Protein AF-X1UYR9-F1 (afdb_monomer_lite)

Foldseek 3Di:
DDDPPQLFAPLNVLCVVVVHDLCRLCVQLVHDSVVSVCLRVLVDDDDPVSLVSSCVVSVHDSVVNVVSSVVNNVVVVVD

InterPro domains:
  IPR001387 Cro/C1-type, helix-turn-helix domain [PF01381] (11-63)
  IPR001387 Cro/C1-type, helix-turn-helix domain [PS50943] (11-65)
  IPR001387 Cro/C1-type, 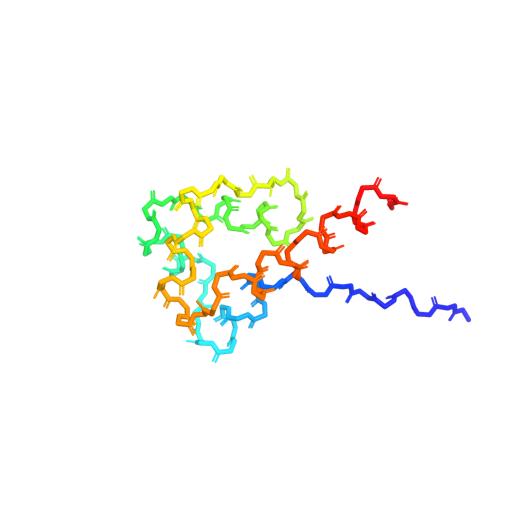helix-turn-helix domain [SM00530] (10-65)
  IPR001387 Cro/C1-type, helix-turn-helix domain [cd00093] (11-65)
  IPR010982 Lambda repressor-like, DNA-binding domain superfamily [G3DSA:1.10.260.40] (4-73)
  IPR010982 Lambda repressor-like, DNA-binding domain superfamily [SSF47413] (9-66)

Sequence (79 aa):
GQEEKMIINPIKKRREENGLTQANLALLLDITQIYISQFETGGLVPSKKQIKKITEILDLDEETFNKELSQFYQANIFV

Secondary structure (DSSP, 8-state):
---------HHHHHHHHTT--HHHHHHHHTS-HHHHHHHHTTSSPPPHHHHHHHHHHTT--HHHHHHHHHHHHHHHH--

Radius of gyration: 12.41 Å; chains: 1; bounding box: 31×27×29 Å

Structure (mmCIF, N/CA/C/O backbone):
data_AF-X1UYR9-F1
#
_entry.id   AF-X1UYR9-F1
#
loop_
_atom_site.group_PDB
_atom_site.id
_atom_site.type_symbol
_atom_site.label_atom_id
_atom_site.label_alt_id
_atom_site.label_comp_id
_atom_site.label_asym_id
_atom_site.label_entity_id
_atom_site.label_seq_id
_atom_site.pdbx_PDB_ins_code
_atom_site.Cartn_x
_atom_site.Cartn_y
_atom_site.Cartn_z
_atom_site.occupancy
_atom_site.B_iso_or_equiv
_atom_site.auth_seq_id
_atom_site.auth_comp_id
_atom_site.auth_asym_id
_atom_site.auth_atom_id
_atom_site.pdbx_PDB_model_num
ATOM 1 N N . GLY A 1 1 ? 22.172 -17.135 17.220 1.00 38.06 1 GLY A N 1
ATOM 2 C CA . GLY A 1 1 ? 22.225 -16.465 15.910 1.00 38.06 1 GLY A CA 1
ATOM 3 C C . GLY A 1 1 ? 21.121 -15.451 15.918 1.00 38.06 1 GLY A C 1
ATOM 4 O O . GLY A 1 1 ? 20.031 -15.814 16.334 1.00 38.06 1 GLY A O 1
ATOM 5 N N . GLN A 1 2 ? 21.422 -14.187 15.643 1.00 36.00 2 GLN A N 1
ATOM 6 C CA . GLN A 1 2 ? 20.408 -13.146 15.755 1.00 36.00 2 GLN A CA 1
ATOM 7 C C . GLN A 1 2 ? 19.376 -13.356 14.648 1.00 36.00 2 GLN A C 1
ATOM 9 O O . GLN A 1 2 ? 19.732 -13.375 13.475 1.00 36.00 2 GLN A O 1
ATOM 14 N N . GLU A 1 3 ? 18.130 -13.608 15.045 1.00 42.34 3 GLU A N 1
ATOM 15 C CA . GLU A 1 3 ? 16.982 -13.573 14.148 1.00 42.34 3 GLU A CA 1
ATOM 16 C C . GLU A 1 3 ? 16.900 -12.155 13.594 1.00 42.34 3 GLU A C 1
ATOM 18 O O . GLU A 1 3 ? 16.586 -11.201 14.308 1.00 42.34 3 GLU A O 1
ATOM 23 N N . GLU A 1 4 ? 17.264 -12.010 12.328 1.00 51.31 4 GLU A N 1
ATOM 24 C CA . GLU A 1 4 ? 17.078 -10.784 11.579 1.00 51.31 4 GLU A CA 1
ATOM 25 C C . GLU A 1 4 ? 15.572 -10.515 11.556 1.00 51.31 4 GLU A C 1
ATOM 27 O O . GLU A 1 4 ? 14.789 -11.241 10.939 1.00 51.31 4 GLU A O 1
ATOM 32 N N . LYS A 1 5 ? 15.135 -9.544 12.360 1.00 50.34 5 LYS A N 1
ATOM 33 C CA . LYS A 1 5 ? 13.726 -9.204 12.531 1.00 50.34 5 LYS A CA 1
ATOM 34 C C . LYS A 1 5 ? 13.231 -8.635 11.206 1.00 50.34 5 LYS A C 1
ATOM 36 O O . LYS A 1 5 ? 13.345 -7.438 10.971 1.00 50.34 5 LYS A O 1
ATOM 41 N N . MET A 1 6 ? 12.737 -9.509 10.331 1.00 62.09 6 MET A N 1
ATOM 42 C CA . MET A 1 6 ? 12.264 -9.163 8.996 1.00 62.09 6 MET A CA 1
ATOM 43 C C . MET A 1 6 ? 11.218 -8.053 9.125 1.00 62.09 6 MET A C 1
ATOM 45 O O . MET A 1 6 ? 10.128 -8.268 9.661 1.00 62.09 6 MET A O 1
ATOM 49 N N . ILE A 1 7 ? 11.571 -6.839 8.699 1.00 80.75 7 ILE A N 1
ATOM 50 C CA . ILE A 1 7 ? 10.644 -5.711 8.721 1.00 80.75 7 ILE A CA 1
ATOM 51 C C . ILE A 1 7 ? 9.593 -6.010 7.660 1.00 80.75 7 ILE A C 1
ATOM 53 O O . ILE A 1 7 ? 9.862 -5.985 6.461 1.00 80.75 7 ILE A O 1
ATOM 57 N N . ILE A 1 8 ? 8.390 -6.355 8.109 1.00 89.31 8 ILE A N 1
ATOM 58 C CA . ILE A 1 8 ? 7.272 -6.630 7.214 1.00 89.31 8 ILE A CA 1
ATOM 59 C C . ILE A 1 8 ? 6.910 -5.325 6.505 1.00 89.31 8 ILE A C 1
ATOM 61 O O . ILE A 1 8 ? 6.649 -4.312 7.155 1.00 89.31 8 ILE A O 1
ATOM 65 N N . ASN A 1 9 ? 6.870 -5.356 5.173 1.00 95.25 9 ASN A N 1
ATOM 66 C CA . ASN A 1 9 ? 6.445 -4.214 4.376 1.00 95.25 9 ASN A CA 1
ATOM 67 C C . ASN A 1 9 ? 5.018 -3.775 4.771 1.00 95.25 9 ASN A C 1
ATOM 69 O O . ASN A 1 9 ? 4.111 -4.616 4.796 1.00 95.25 9 ASN A O 1
ATOM 73 N N . PRO A 1 10 ? 4.773 -2.481 5.040 1.00 96.56 10 PRO A N 1
ATOM 74 C CA . PRO A 1 10 ? 3.457 -2.021 5.473 1.00 96.56 10 PRO A CA 1
ATOM 75 C C . PRO A 1 10 ? 2.375 -2.171 4.389 1.00 96.56 10 PRO A C 1
ATOM 77 O O . PRO A 1 10 ? 1.221 -2.387 4.730 1.00 96.56 10 PRO A O 1
ATOM 80 N N . ILE A 1 11 ? 2.702 -2.159 3.092 1.00 97.69 11 ILE A N 1
ATOM 81 C CA . ILE A 1 11 ? 1.735 -2.496 2.027 1.00 97.69 11 ILE A CA 1
ATOM 82 C C . ILE A 1 11 ? 1.287 -3.947 2.186 1.00 97.69 11 ILE A C 1
ATOM 84 O O . ILE A 1 11 ? 0.089 -4.212 2.263 1.00 97.69 11 ILE A O 1
ATOM 88 N N . LYS A 1 12 ? 2.246 -4.876 2.304 1.00 97.56 12 LYS A N 1
ATOM 89 C CA . LYS A 1 12 ? 1.966 -6.308 2.473 1.00 97.56 12 LYS A CA 1
ATOM 90 C C . LYS A 1 12 ? 1.085 -6.556 3.690 1.00 97.56 12 LYS A C 1
ATOM 92 O O . LYS A 1 12 ? 0.052 -7.210 3.578 1.00 97.56 12 LYS A O 1
ATOM 97 N N . LYS A 1 13 ? 1.481 -5.989 4.832 1.00 96.88 13 LYS A N 1
ATOM 98 C CA . LYS A 1 13 ? 0.770 -6.143 6.102 1.00 96.88 13 LYS A CA 1
ATOM 99 C C . LYS A 1 13 ? -0.699 -5.734 5.974 1.00 96.88 13 LYS A C 1
ATOM 101 O O . LYS A 1 13 ? -1.580 -6.532 6.268 1.00 96.88 13 LYS A O 1
ATOM 106 N N . ARG A 1 14 ? -0.963 -4.517 5.490 1.00 97.62 14 ARG A N 1
ATOM 107 C CA . ARG A 1 14 ? -2.325 -3.956 5.436 1.00 97.62 14 ARG A CA 1
ATOM 108 C C . ARG A 1 14 ? -3.161 -4.629 4.352 1.00 97.62 14 ARG A C 1
ATOM 110 O O . ARG A 1 14 ? -4.349 -4.859 4.549 1.00 97.62 14 ARG A O 1
ATOM 117 N N . ARG A 1 15 ? -2.544 -5.012 3.230 1.00 97.69 15 ARG A N 1
ATOM 118 C CA . ARG A 1 15 ? -3.184 -5.818 2.183 1.00 97.69 15 ARG A CA 1
ATOM 119 C C . ARG A 1 15 ? -3.696 -7.151 2.743 1.00 97.69 15 ARG A C 1
ATOM 121 O O . ARG A 1 15 ? -4.834 -7.525 2.473 1.00 97.69 15 ARG A O 1
ATOM 128 N N . GLU A 1 16 ? -2.868 -7.856 3.511 1.00 97.69 16 GLU A N 1
ATOM 129 C CA . GLU A 1 16 ? -3.219 -9.149 4.112 1.00 97.69 16 GLU A CA 1
ATOM 130 C C . GLU A 1 16 ? -4.258 -9.003 5.231 1.00 97.69 16 GLU A C 1
ATOM 132 O O . GLU A 1 16 ? -5.194 -9.797 5.278 1.00 97.69 16 GLU A O 1
ATOM 137 N N . GLU A 1 17 ? -4.170 -7.951 6.054 1.00 96.88 17 GLU A N 1
ATOM 138 C CA . GLU A 1 17 ? -5.198 -7.587 7.050 1.00 96.88 17 GLU A CA 1
ATOM 139 C C . GLU A 1 17 ? -6.578 -7.351 6.399 1.00 96.88 17 GLU A C 1
ATOM 141 O O . GLU A 1 17 ? -7.604 -7.672 6.994 1.00 96.88 17 GLU A O 1
ATOM 146 N N . ASN A 1 18 ? -6.604 -6.865 5.153 1.00 96.38 18 ASN A N 1
ATOM 147 C CA . ASN A 1 18 ? -7.817 -6.662 4.352 1.00 96.38 18 ASN A CA 1
ATOM 148 C C . ASN A 1 18 ? -8.215 -7.884 3.494 1.00 96.38 18 ASN A C 1
ATOM 150 O O . ASN A 1 18 ? -9.136 -7.796 2.683 1.00 96.38 18 ASN A O 1
ATOM 154 N N . GLY A 1 19 ? -7.522 -9.023 3.615 1.00 97.62 19 GLY A N 1
ATOM 155 C CA . GLY A 1 19 ? -7.822 -10.234 2.839 1.00 97.62 19 GLY A CA 1
ATOM 156 C C . GLY A 1 19 ? -7.572 -10.108 1.329 1.00 97.62 19 GLY A C 1
ATOM 157 O O . GLY A 1 19 ? -8.082 -10.910 0.547 1.00 97.62 19 GLY A O 1
ATOM 158 N N . LEU A 1 20 ? -6.794 -9.114 0.896 1.00 98.19 20 LEU A N 1
ATOM 159 C CA . LEU A 1 20 ? -6.512 -8.871 -0.516 1.00 98.19 20 LEU A CA 1
ATOM 160 C C . LEU A 1 20 ? -5.298 -9.686 -0.976 1.00 98.19 20 LEU A C 1
ATOM 162 O O . LEU A 1 20 ? -4.262 -9.736 -0.314 1.00 98.19 20 LEU A O 1
ATOM 166 N N . THR A 1 21 ? -5.367 -10.270 -2.170 1.00 98.56 21 THR A N 1
ATOM 167 C CA . THR A 1 21 ? -4.165 -10.774 -2.855 1.00 98.56 21 THR A CA 1
ATOM 168 C C . THR A 1 21 ? -3.395 -9.619 -3.502 1.00 98.56 21 THR A C 1
ATOM 170 O O . THR A 1 21 ? -3.946 -8.537 -3.726 1.00 98.56 21 THR A O 1
ATOM 173 N N . GLN A 1 22 ? -2.126 -9.836 -3.866 1.00 98.62 22 GLN A N 1
ATOM 174 C CA . GLN A 1 22 ? -1.362 -8.846 -4.641 1.00 98.62 22 GLN A CA 1
ATOM 175 C C . GLN A 1 22 ? -2.076 -8.473 -5.951 1.00 98.62 22 GLN A C 1
ATOM 177 O O . GLN A 1 22 ? -2.078 -7.310 -6.341 1.00 98.62 22 GLN A O 1
ATOM 182 N N . ALA A 1 23 ? -2.729 -9.441 -6.603 1.00 98.50 23 ALA A N 1
ATOM 183 C CA . ALA A 1 23 ? -3.507 -9.204 -7.815 1.00 98.50 23 ALA A CA 1
ATOM 184 C C . ALA A 1 23 ? -4.750 -8.336 -7.551 1.00 98.50 23 ALA A C 1
ATOM 186 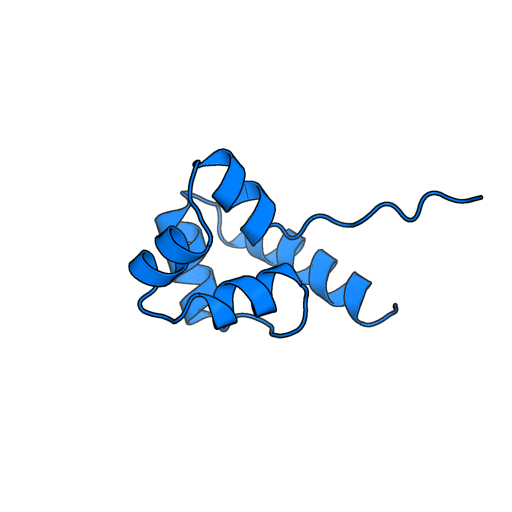O O . ALA A 1 23 ? -5.064 -7.472 -8.366 1.00 98.50 23 ALA A O 1
ATOM 187 N N . ASN A 1 24 ? -5.426 -8.503 -6.404 1.00 98.44 24 ASN A N 1
ATOM 188 C CA . ASN A 1 24 ? -6.565 -7.649 -6.048 1.00 98.44 24 ASN A CA 1
ATOM 189 C C . ASN A 1 24 ? -6.131 -6.196 -5.836 1.00 98.44 24 ASN A C 1
ATOM 191 O O . ASN A 1 24 ? -6.753 -5.292 -6.386 1.00 98.44 24 ASN A O 1
ATOM 195 N N . LEU A 1 25 ? -5.043 -5.966 -5.094 1.00 98.31 25 LEU A N 1
ATOM 196 C CA . LEU A 1 25 ? -4.533 -4.610 -4.880 1.00 98.31 25 LEU A CA 1
ATOM 197 C C . LEU A 1 25 ? -4.025 -3.976 -6.185 1.00 98.31 25 LEU A C 1
ATOM 199 O O . LEU A 1 25 ? -4.273 -2.800 -6.435 1.00 98.31 25 LEU A O 1
ATOM 203 N N . ALA A 1 26 ? -3.359 -4.757 -7.040 1.00 98.31 26 ALA A N 1
ATOM 204 C CA . ALA A 1 26 ? -2.908 -4.303 -8.353 1.00 98.31 26 ALA A CA 1
ATOM 205 C C . ALA A 1 26 ? -4.079 -3.833 -9.232 1.00 98.31 26 ALA A C 1
ATOM 207 O O . ALA A 1 26 ? -4.009 -2.751 -9.813 1.00 98.31 26 ALA A O 1
ATOM 208 N N . LEU A 1 27 ? -5.172 -4.607 -9.259 1.00 98.12 27 LEU A N 1
ATOM 209 C CA . LEU A 1 27 ? -6.394 -4.263 -9.986 1.00 98.12 27 LEU A CA 1
ATOM 210 C C . LEU A 1 27 ? -7.005 -2.947 -9.482 1.00 98.12 27 LEU A C 1
ATOM 212 O O . LEU A 1 27 ? -7.353 -2.093 -10.289 1.00 98.12 27 LEU A O 1
ATOM 216 N N . LEU A 1 28 ? -7.093 -2.756 -8.162 1.00 97.38 28 LEU A N 1
ATOM 217 C CA . LEU A 1 28 ? -7.638 -1.530 -7.561 1.00 97.38 28 LEU A CA 1
ATOM 218 C C . LEU A 1 28 ? -6.760 -0.296 -7.836 1.00 97.38 28 LEU A C 1
ATOM 220 O O . LEU A 1 28 ? -7.261 0.822 -7.950 1.00 97.38 28 LEU A O 1
ATOM 224 N N . LEU A 1 29 ? -5.447 -0.491 -7.964 1.00 96.81 29 LEU A N 1
ATOM 225 C CA . LEU A 1 29 ? -4.492 0.576 -8.265 1.00 96.81 29 LEU A CA 1
ATOM 226 C C . LEU A 1 29 ? -4.347 0.890 -9.756 1.00 96.81 29 LEU A C 1
ATOM 228 O O . LEU A 1 29 ? -3.754 1.928 -10.075 1.00 96.81 29 LEU A O 1
ATOM 232 N N . ASP A 1 30 ? -4.906 0.045 -10.626 1.00 96.94 30 ASP A N 1
ATOM 233 C CA . ASP A 1 30 ? -4.724 0.075 -12.080 1.00 96.94 30 ASP A CA 1
ATOM 234 C C . ASP A 1 30 ? -3.243 -0.091 -12.484 1.00 96.94 30 ASP A C 1
ATOM 236 O O . ASP A 1 30 ? -2.663 0.710 -13.215 1.00 96.94 30 ASP A O 1
ATOM 240 N N . ILE A 1 31 ? -2.590 -1.116 -11.920 1.00 96.75 31 ILE A N 1
ATOM 241 C CA . ILE A 1 31 ? -1.200 -1.506 -12.217 1.00 96.75 31 ILE A CA 1
ATOM 242 C C . ILE A 1 31 ? -1.072 -3.032 -12.306 1.00 96.75 31 ILE A C 1
ATOM 244 O O . ILE A 1 31 ? -2.002 -3.774 -12.001 1.00 96.75 31 ILE A O 1
ATOM 248 N N . THR A 1 32 ? 0.098 -3.536 -12.707 1.00 98.19 32 THR A N 1
ATOM 249 C CA . THR A 1 32 ? 0.344 -4.986 -12.739 1.00 98.19 32 THR A CA 1
ATOM 250 C C . THR A 1 32 ? 0.727 -5.525 -11.357 1.00 98.19 32 THR A C 1
ATOM 252 O O . THR A 1 32 ? 1.317 -4.820 -10.536 1.00 98.19 32 THR A O 1
ATOM 255 N N . GLN A 1 33 ? 0.455 -6.811 -11.108 1.00 98.12 33 GLN A N 1
ATOM 256 C CA . GLN A 1 33 ? 0.857 -7.503 -9.872 1.00 98.12 33 GLN A CA 1
ATOM 257 C C . GLN A 1 33 ? 2.367 -7.401 -9.601 1.00 98.12 33 GLN A C 1
ATOM 259 O O . GLN A 1 33 ? 2.783 -7.331 -8.446 1.00 98.12 33 GLN A O 1
ATOM 264 N N . ILE A 1 34 ? 3.186 -7.349 -10.659 1.00 98.06 34 ILE A N 1
ATOM 265 C CA . ILE A 1 34 ? 4.645 -7.227 -10.557 1.00 98.06 34 ILE A CA 1
ATOM 266 C C . ILE A 1 34 ? 5.025 -5.975 -9.759 1.00 98.06 34 ILE A C 1
ATOM 268 O O . ILE A 1 34 ? 5.902 -6.059 -8.905 1.00 98.06 34 ILE A O 1
ATOM 272 N N . TYR A 1 35 ? 4.335 -4.845 -9.959 1.00 98.00 35 TYR A N 1
ATOM 273 C CA . TYR A 1 35 ? 4.592 -3.635 -9.174 1.00 98.00 35 TYR A CA 1
ATOM 274 C C . TYR A 1 35 ? 4.311 -3.847 -7.686 1.00 98.00 35 TYR A C 1
ATOM 276 O O . TYR A 1 35 ? 5.123 -3.438 -6.865 1.00 98.00 35 TYR A O 1
ATOM 284 N N . ILE A 1 36 ? 3.219 -4.533 -7.327 1.00 98.31 36 ILE A N 1
ATOM 285 C CA . ILE A 1 36 ? 2.917 -4.842 -5.920 1.00 98.31 36 ILE A CA 1
ATOM 286 C C . ILE A 1 36 ? 4.013 -5.708 -5.314 1.00 98.31 36 ILE A C 1
ATOM 288 O O . ILE A 1 36 ? 4.499 -5.399 -4.231 1.00 98.31 36 ILE A O 1
ATOM 292 N N . SER A 1 37 ? 4.454 -6.746 -6.028 1.00 97.50 37 SER A N 1
ATOM 293 C CA . SER A 1 37 ? 5.566 -7.575 -5.565 1.00 97.50 37 SER A CA 1
ATOM 294 C C . S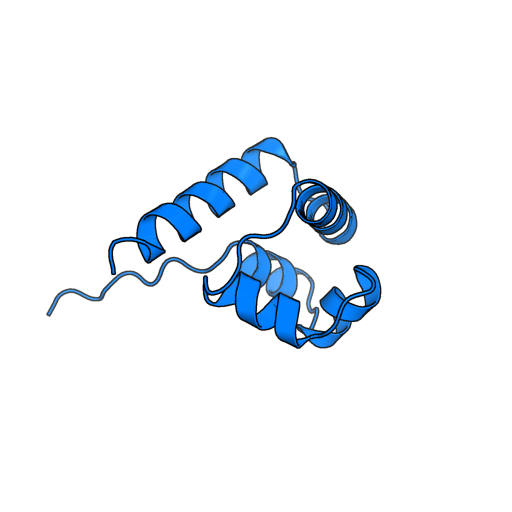ER A 1 37 ? 6.832 -6.743 -5.350 1.00 97.50 37 SER A C 1
ATOM 296 O O . SER A 1 37 ? 7.458 -6.876 -4.308 1.00 97.50 37 SER A O 1
ATOM 298 N N . GLN A 1 38 ? 7.191 -5.873 -6.299 1.00 96.81 38 GLN A N 1
ATOM 299 C CA . GLN A 1 38 ? 8.378 -5.017 -6.198 1.00 96.81 38 GLN A CA 1
ATOM 300 C C . GLN A 1 38 ? 8.284 -4.028 -5.032 1.00 96.81 38 GLN A C 1
ATOM 302 O O . GLN A 1 38 ? 9.279 -3.793 -4.349 1.00 96.81 38 GLN A O 1
ATOM 307 N N . PHE A 1 39 ? 7.096 -3.487 -4.763 1.00 97.00 39 PHE A N 1
ATOM 308 C CA . PHE A 1 39 ? 6.867 -2.654 -3.587 1.00 97.00 39 PHE A CA 1
ATOM 309 C C . PHE A 1 39 ? 7.048 -3.456 -2.296 1.00 97.00 39 PHE A C 1
ATOM 311 O O . PHE A 1 39 ? 7.733 -3.014 -1.380 1.00 97.00 39 PHE A O 1
ATOM 318 N N . GLU A 1 40 ? 6.463 -4.652 -2.218 1.00 96.38 40 GLU A N 1
ATOM 319 C CA . GLU A 1 40 ? 6.485 -5.480 -1.009 1.00 96.38 40 GLU A CA 1
ATOM 320 C C . GLU A 1 40 ? 7.865 -6.068 -0.693 1.00 96.38 40 GLU A C 1
ATOM 322 O O . GLU A 1 40 ? 8.165 -6.298 0.478 1.00 96.38 40 GLU A O 1
ATOM 327 N N . THR A 1 41 ? 8.712 -6.281 -1.704 1.00 93.25 41 THR A N 1
ATOM 328 C CA . THR A 1 41 ? 10.081 -6.798 -1.540 1.00 93.25 41 THR A CA 1
ATOM 329 C C . THR A 1 41 ? 11.148 -5.707 -1.485 1.00 93.25 41 THR A C 1
ATOM 331 O O . THR A 1 41 ? 12.323 -6.027 -1.360 1.00 93.25 41 THR A O 1
ATOM 334 N N . GLY A 1 42 ? 10.776 -4.431 -1.609 1.00 92.81 42 GLY A N 1
ATOM 335 C CA . GLY A 1 42 ? 11.734 -3.324 -1.576 1.00 92.81 42 GLY A CA 1
ATOM 336 C C . GLY A 1 42 ? 12.429 -3.009 -2.907 1.00 92.81 42 GLY A C 1
ATOM 337 O O . GLY A 1 42 ? 13.252 -2.102 -2.949 1.00 92.81 42 GLY A O 1
ATOM 338 N N . GLY A 1 43 ? 12.099 -3.709 -3.996 1.00 91.88 43 GLY A N 1
ATOM 339 C CA . GLY A 1 43 ? 12.731 -3.512 -5.306 1.00 91.88 43 GLY A CA 1
ATOM 340 C C . GLY A 1 43 ? 12.291 -2.236 -6.033 1.00 91.88 43 GLY A C 1
ATOM 341 O O . GLY A 1 43 ? 12.993 -1.752 -6.919 1.00 91.88 43 GLY A O 1
ATOM 342 N N . LEU A 1 44 ? 11.154 -1.651 -5.642 1.00 94.44 44 LEU A N 1
ATOM 343 C CA . LEU A 1 44 ? 10.690 -0.366 -6.157 1.00 94.44 44 LEU A CA 1
ATOM 344 C C . LEU A 1 44 ? 9.999 0.444 -5.062 1.00 94.44 44 LEU A C 1
ATOM 346 O O . LEU A 1 44 ? 9.204 -0.096 -4.305 1.00 94.44 44 LEU A O 1
ATOM 350 N N . VAL A 1 45 ? 10.237 1.755 -5.031 1.00 95.12 45 VAL A N 1
ATOM 351 C CA . VAL A 1 45 ? 9.514 2.681 -4.148 1.00 95.12 45 VAL A CA 1
ATOM 352 C C . VAL A 1 45 ? 8.257 3.201 -4.868 1.00 95.12 45 VAL A C 1
ATOM 354 O O . VAL A 1 45 ? 8.380 3.737 -5.974 1.00 95.12 45 VAL A O 1
ATOM 357 N N . PRO A 1 46 ? 7.047 3.082 -4.285 1.00 96.25 46 PRO A N 1
ATOM 358 C CA . PRO A 1 46 ? 5.837 3.659 -4.855 1.00 96.25 46 PRO A CA 1
ATOM 359 C C . PRO A 1 46 ? 5.937 5.182 -4.981 1.00 96.25 46 PRO A C 1
ATOM 361 O O . PRO A 1 46 ? 6.440 5.873 -4.098 1.00 96.25 46 PRO A O 1
ATOM 364 N N . SER A 1 47 ? 5.386 5.732 -6.060 1.00 96.12 47 SER A N 1
ATOM 365 C CA . SER A 1 47 ? 5.240 7.184 -6.211 1.00 96.12 47 SER A CA 1
ATOM 366 C C . SER A 1 47 ? 4.243 7.763 -5.200 1.00 96.12 47 SER A C 1
ATOM 368 O O . SER A 1 47 ? 3.321 7.076 -4.763 1.00 96.12 47 SER A O 1
ATOM 370 N N . LYS A 1 48 ? 4.322 9.072 -4.924 1.00 95.56 48 LYS A N 1
ATOM 371 C CA . LYS A 1 48 ? 3.349 9.778 -4.065 1.00 95.56 48 LYS A CA 1
ATOM 372 C C . LYS A 1 48 ? 1.889 9.540 -4.484 1.00 95.56 48 LYS A C 1
ATOM 374 O O . LYS A 1 48 ? 1.022 9.355 -3.639 1.00 95.56 48 LYS A O 1
ATOM 379 N N . LYS A 1 49 ? 1.613 9.499 -5.795 1.00 95.81 49 LYS A N 1
ATOM 380 C CA . LYS A 1 49 ? 0.269 9.212 -6.328 1.00 95.81 49 LYS A CA 1
ATOM 381 C C . LYS A 1 49 ? -0.190 7.791 -5.984 1.00 95.81 49 LYS A C 1
ATOM 383 O O . LYS A 1 49 ? -1.360 7.594 -5.678 1.00 95.81 49 LYS A O 1
ATOM 388 N N . GLN A 1 50 ? 0.710 6.811 -6.055 1.00 97.00 50 GLN A N 1
ATOM 389 C CA . GLN A 1 50 ? 0.408 5.425 -5.692 1.00 97.00 50 GLN A CA 1
ATOM 390 C C . GLN A 1 50 ? 0.227 5.274 -4.185 1.00 97.00 50 GLN A C 1
ATOM 392 O O . GLN A 1 50 ? -0.721 4.618 -3.783 1.00 97.00 50 GLN A O 1
ATOM 397 N N . ILE A 1 51 ? 1.064 5.925 -3.371 1.00 97.50 51 ILE A N 1
ATOM 398 C CA . ILE A 1 51 ? 0.920 5.942 -1.908 1.00 97.50 51 ILE A CA 1
ATOM 399 C C . ILE A 1 51 ? -0.469 6.447 -1.523 1.00 97.50 51 ILE A C 1
ATOM 401 O O . ILE A 1 51 ? -1.183 5.740 -0.824 1.00 97.50 51 ILE A O 1
ATOM 405 N N . LYS A 1 52 ? -0.886 7.595 -2.068 1.00 97.06 52 LYS A N 1
ATOM 406 C CA . LYS A 1 52 ? -2.211 8.161 -1.802 1.00 97.06 52 LYS A CA 1
ATOM 407 C C . LYS A 1 52 ? -3.351 7.199 -2.162 1.00 97.06 52 LYS A C 1
ATOM 409 O O . LYS A 1 52 ? -4.278 7.010 -1.387 1.00 97.06 52 LYS A O 1
ATOM 414 N N . LYS A 1 53 ? -3.277 6.548 -3.327 1.00 97.19 53 LYS A N 1
ATOM 415 C CA . LYS A 1 53 ? -4.287 5.550 -3.709 1.00 97.19 53 LYS A CA 1
ATOM 416 C C . LYS A 1 53 ? -4.261 4.317 -2.799 1.00 97.19 53 LYS A C 1
ATOM 418 O O . LYS A 1 53 ? -5.311 3.777 -2.484 1.00 97.19 53 LYS A O 1
ATOM 423 N N . ILE A 1 54 ? -3.075 3.847 -2.404 1.00 97.69 54 ILE A N 1
ATOM 424 C CA . ILE A 1 54 ? -2.922 2.700 -1.498 1.00 97.69 54 ILE A CA 1
ATOM 425 C C . ILE A 1 54 ? -3.591 3.009 -0.160 1.00 97.69 54 ILE A C 1
ATOM 427 O O . ILE A 1 54 ? -4.339 2.177 0.343 1.00 97.69 54 ILE A O 1
ATOM 431 N N . THR A 1 55 ? -3.356 4.199 0.395 1.00 97.69 55 THR A N 1
ATOM 432 C CA . THR A 1 55 ? -3.950 4.612 1.670 1.00 97.69 55 THR A CA 1
ATOM 433 C C . THR A 1 55 ? -5.463 4.776 1.564 1.00 97.69 55 THR A C 1
ATOM 435 O O . THR A 1 55 ? -6.166 4.369 2.478 1.00 97.69 55 THR A O 1
ATOM 438 N N . GLU A 1 56 ? -5.980 5.272 0.435 1.00 97.19 56 GLU A N 1
ATOM 439 C CA . GLU A 1 56 ? -7.427 5.326 0.165 1.00 97.19 56 GLU A CA 1
ATOM 440 C C . GLU A 1 56 ? -8.059 3.924 0.063 1.00 97.19 56 GLU A C 1
ATOM 442 O O . GLU A 1 56 ? -9.122 3.687 0.627 1.00 97.19 56 GLU A O 1
ATOM 447 N N . ILE A 1 57 ? -7.416 2.980 -0.637 1.00 96.62 57 ILE A N 1
ATOM 448 C CA . ILE A 1 57 ? -7.931 1.610 -0.831 1.00 96.62 57 ILE A CA 1
ATOM 449 C C . ILE A 1 57 ? -7.916 0.802 0.469 1.00 96.62 57 ILE A C 1
ATOM 451 O O . ILE A 1 57 ? -8.806 -0.014 0.695 1.00 96.62 57 ILE A O 1
ATOM 455 N N . LEU A 1 58 ? -6.877 0.983 1.285 1.00 95.56 58 LEU A N 1
ATOM 456 C CA . LEU A 1 58 ? -6.648 0.206 2.504 1.00 95.56 58 LEU A CA 1
ATOM 457 C C . LEU A 1 58 ? -7.152 0.909 3.775 1.00 95.56 58 LEU A C 1
ATOM 459 O O . LEU A 1 58 ? -6.886 0.404 4.863 1.00 95.56 58 LEU A O 1
ATOM 463 N N . ASP A 1 59 ? -7.835 2.050 3.632 1.00 95.69 59 ASP A N 1
ATOM 464 C CA . ASP A 1 59 ? -8.361 2.887 4.722 1.00 95.69 59 ASP A CA 1
ATOM 465 C C . ASP A 1 59 ? -7.300 3.230 5.786 1.00 95.69 59 ASP A C 1
ATOM 467 O O . ASP A 1 59 ? -7.414 2.911 6.970 1.00 95.69 59 ASP A O 1
ATOM 471 N N . LEU A 1 60 ? -6.197 3.836 5.335 1.00 95.50 60 LEU A N 1
ATOM 472 C CA . LEU A 1 60 ? -5.032 4.157 6.164 1.00 95.50 60 LEU A CA 1
ATOM 473 C C . LEU A 1 60 ? -4.810 5.663 6.273 1.00 95.50 60 LEU A C 1
ATOM 475 O O . LEU A 1 60 ? -4.968 6.402 5.301 1.00 95.50 60 LEU A O 1
ATOM 479 N N . ASP A 1 61 ? -4.303 6.097 7.428 1.00 96.94 61 ASP A N 1
ATOM 480 C CA . ASP A 1 61 ? -3.732 7.435 7.569 1.00 96.94 61 ASP A CA 1
ATOM 481 C C . ASP A 1 61 ? -2.441 7.568 6.743 1.00 96.94 61 ASP A C 1
ATOM 483 O O . ASP A 1 61 ? -1.498 6.780 6.882 1.00 96.94 61 ASP A O 1
ATOM 487 N N . GLU A 1 62 ? -2.395 8.584 5.878 1.00 94.00 62 GLU A N 1
ATOM 488 C CA . GLU A 1 62 ? -1.289 8.786 4.941 1.00 94.00 62 GLU A CA 1
ATOM 489 C C . GLU A 1 62 ? 0.023 9.142 5.660 1.00 94.00 62 GLU A C 1
ATOM 491 O O . GLU A 1 62 ? 1.093 8.705 5.227 1.00 94.00 62 GLU A O 1
ATOM 496 N N . GLU A 1 63 ? -0.015 9.900 6.761 1.00 94.62 63 GLU A N 1
ATOM 497 C CA . GLU A 1 63 ? 1.195 10.320 7.474 1.00 94.62 63 GLU A CA 1
ATOM 498 C C . GLU A 1 63 ? 1.853 9.139 8.194 1.00 94.62 63 GLU A C 1
ATOM 500 O O . GLU A 1 63 ? 3.055 8.894 8.031 1.00 94.62 63 GLU A O 1
ATOM 505 N N . THR A 1 64 ? 1.075 8.380 8.967 1.00 95.06 64 THR A N 1
ATOM 506 C CA . THR A 1 64 ? 1.550 7.179 9.657 1.00 95.06 64 THR A CA 1
ATOM 507 C C . THR A 1 64 ? 2.072 6.154 8.657 1.00 95.06 64 THR A C 1
ATOM 509 O O . THR A 1 64 ? 3.181 5.643 8.830 1.00 95.06 64 THR A O 1
ATOM 512 N N . PHE A 1 65 ? 1.334 5.905 7.572 1.00 95.81 65 PHE A N 1
ATOM 513 C CA . PHE A 1 65 ? 1.746 4.952 6.547 1.00 95.81 65 PHE A CA 1
ATOM 514 C C . PHE A 1 65 ? 3.055 5.362 5.855 1.00 95.81 65 PHE A C 1
ATOM 516 O O . PHE A 1 65 ? 3.947 4.531 5.683 1.00 95.81 65 PHE A O 1
ATOM 523 N N . ASN A 1 66 ? 3.226 6.644 5.514 1.00 95.31 66 ASN A N 1
ATOM 524 C CA . ASN A 1 66 ? 4.467 7.140 4.910 1.00 95.31 66 ASN A CA 1
ATOM 525 C C . ASN A 1 66 ? 5.688 6.956 5.822 1.00 95.31 66 ASN A C 1
ATOM 527 O O . ASN A 1 66 ? 6.774 6.631 5.332 1.00 95.31 66 ASN A O 1
ATOM 531 N N . LYS A 1 67 ? 5.530 7.150 7.139 1.00 95.19 67 LYS A N 1
ATOM 532 C CA . LYS A 1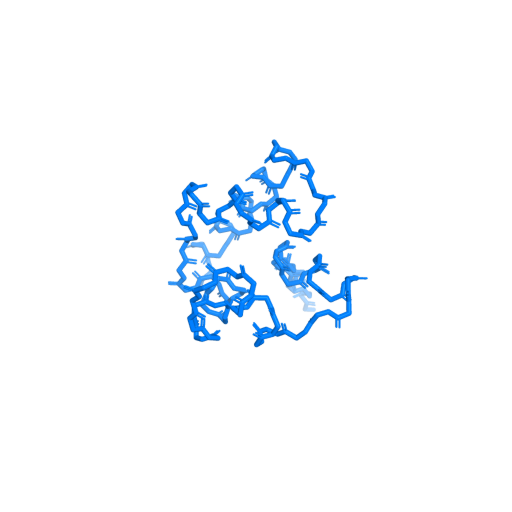 67 ? 6.612 6.937 8.115 1.00 95.19 67 LYS A CA 1
ATOM 533 C C . LYS A 1 67 ? 7.041 5.471 8.151 1.00 95.19 67 LYS A C 1
ATOM 535 O O . LYS A 1 67 ? 8.230 5.191 8.017 1.00 95.19 67 LYS A O 1
ATOM 540 N N . GLU A 1 68 ? 6.086 4.550 8.265 1.00 95.19 68 GLU A N 1
ATOM 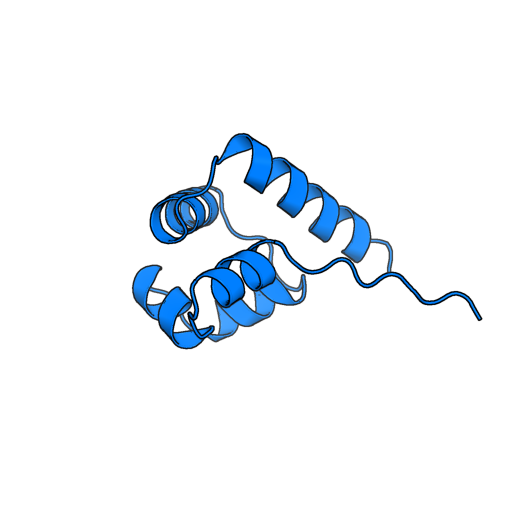541 C CA . GLU A 1 68 ? 6.355 3.105 8.255 1.00 95.19 68 GLU A CA 1
ATOM 542 C C . GLU A 1 68 ? 6.995 2.654 6.937 1.00 95.19 68 GLU A C 1
ATOM 544 O O 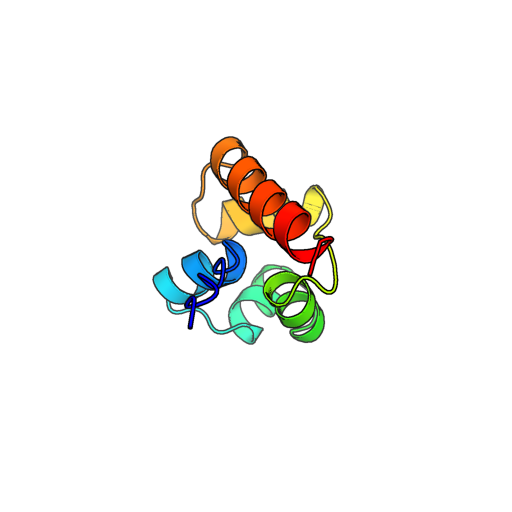. GLU A 1 68 ? 7.963 1.892 6.928 1.00 95.19 68 GLU A O 1
ATOM 549 N N . LEU A 1 69 ? 6.483 3.157 5.810 1.00 95.00 69 LEU A N 1
ATOM 550 C CA . LEU A 1 69 ? 6.986 2.818 4.483 1.00 95.00 69 LEU A CA 1
ATOM 551 C C . LEU A 1 69 ? 8.430 3.308 4.304 1.00 95.00 69 LEU A C 1
ATOM 553 O O . LEU A 1 69 ? 9.282 2.567 3.817 1.00 95.00 69 LEU A O 1
ATOM 557 N N . SER A 1 70 ? 8.726 4.526 4.763 1.00 93.62 70 SER A N 1
ATOM 558 C CA . SER A 1 70 ? 10.080 5.090 4.740 1.00 93.62 70 SER A CA 1
ATOM 559 C C . SER A 1 70 ? 11.054 4.280 5.595 1.00 93.62 70 SER A C 1
ATOM 561 O O . SER A 1 70 ? 12.176 4.034 5.161 1.00 93.62 70 SER A O 1
ATOM 563 N N . GLN A 1 71 ? 10.631 3.828 6.778 1.00 93.31 71 GLN A N 1
ATOM 564 C CA . GLN A 1 71 ? 11.444 2.974 7.649 1.00 93.31 71 GLN A CA 1
ATOM 565 C C . GLN A 1 71 ? 11.765 1.628 6.990 1.00 93.31 71 GLN A C 1
ATOM 567 O O . GLN A 1 71 ? 12.912 1.188 7.038 1.00 93.31 71 GLN A O 1
ATOM 572 N N . PHE A 1 72 ? 10.781 1.005 6.332 1.00 93.38 72 PHE A N 1
ATOM 573 C CA . PHE A 1 72 ? 10.987 -0.236 5.583 1.00 93.38 72 PHE A CA 1
ATOM 574 C C . PHE A 1 72 ? 12.036 -0.071 4.472 1.00 93.38 72 PHE A C 1
ATOM 576 O O . PHE A 1 72 ? 12.979 -0.856 4.400 1.00 93.38 72 PHE A O 1
ATOM 583 N N . TYR A 1 73 ? 11.918 0.961 3.628 1.00 91.62 73 TYR A N 1
ATOM 584 C CA . TYR A 1 73 ? 12.881 1.165 2.539 1.00 91.62 73 TYR A CA 1
ATOM 585 C C . TYR A 1 73 ? 14.261 1.590 3.037 1.00 91.62 73 TYR A C 1
ATOM 587 O O . TYR A 1 73 ? 15.256 1.148 2.475 1.00 91.62 73 TYR A O 1
ATOM 595 N N . GLN A 1 74 ? 14.343 2.407 4.093 1.00 89.56 74 GLN A N 1
ATOM 596 C CA . GLN A 1 74 ? 15.628 2.754 4.702 1.00 89.56 74 GLN A CA 1
ATOM 597 C C . GLN A 1 74 ? 16.338 1.503 5.203 1.00 89.56 74 GLN A C 1
ATOM 599 O O . GLN A 1 74 ? 17.506 1.323 4.889 1.00 89.56 74 GLN A O 1
ATOM 604 N N . ALA A 1 75 ? 15.636 0.616 5.909 1.00 85.00 75 ALA A N 1
ATOM 605 C CA . ALA A 1 75 ? 16.232 -0.620 6.390 1.00 85.00 75 ALA A CA 1
ATOM 606 C C . ALA A 1 75 ? 16.724 -1.519 5.246 1.00 85.00 75 ALA A C 1
ATOM 608 O O . ALA A 1 75 ? 17.836 -2.014 5.336 1.00 85.00 75 ALA A O 1
ATOM 609 N N . ASN A 1 76 ? 15.962 -1.658 4.155 1.00 75.62 76 ASN A N 1
ATOM 610 C CA . ASN A 1 76 ? 16.341 -2.503 3.012 1.00 75.62 76 ASN A CA 1
ATOM 611 C C . ASN A 1 76 ? 17.455 -1.935 2.121 1.00 75.62 76 ASN A C 1
ATOM 613 O O . ASN A 1 76 ? 17.990 -2.669 1.301 1.00 75.62 76 ASN A O 1
ATOM 617 N N . ILE A 1 77 ? 17.802 -0.650 2.232 1.00 70.38 77 ILE A N 1
ATOM 618 C CA . ILE A 1 77 ? 18.954 -0.082 1.507 1.00 70.38 77 ILE A CA 1
ATOM 619 C C . ILE A 1 77 ? 20.282 -0.506 2.160 1.00 70.38 77 ILE A C 1
ATOM 621 O O . ILE A 1 77 ? 21.319 -0.496 1.499 1.00 70.38 77 ILE A O 1
ATOM 625 N N . PHE A 1 78 ? 20.266 -0.862 3.448 1.00 56.81 78 PHE A N 1
ATOM 626 C CA . PHE A 1 78 ? 21.464 -1.208 4.221 1.00 56.81 78 PHE A CA 1
ATOM 627 C C . PHE A 1 78 ? 21.679 -2.720 4.406 1.00 56.81 78 PHE A C 1
ATOM 629 O O . PHE A 1 78 ? 22.572 -3.097 5.168 1.00 56.81 78 PHE A O 1
ATOM 636 N N . VAL A 1 79 ? 20.887 -3.563 3.733 1.00 49.66 79 VAL A N 1
ATOM 637 C CA . VAL A 1 79 ? 21.037 -5.032 3.696 1.00 49.66 79 VAL A CA 1
ATOM 638 C C . VAL A 1 79 ? 21.477 -5.449 2.300 1.00 49.66 79 VAL A C 1
ATOM 640 O O . VAL A 1 79 ? 22.404 -6.282 2.206 1.00 49.66 79 VAL A O 1
#

pLDDT: mean 90.42, std 15.1, range [36.0, 98.62]

Organism: NCBI:txid412755